Protein AF-A0A957BSN8-F1 (afdb_monomer)

Secondary structure (DSSP, 8-state):
-----PPPPHHHHHHHHHS--PPPPTTTS----SHHHHHHHHHHHHHHHHHHHHHHHHH-

Mean predicted aligned error: 15.09 Å

pLDDT: mean 79.43, std 12.71, range [50.34, 97.12]

Structure (mmCIF, N/CA/C/O backbone):
data_AF-A0A957BSN8-F1
#
_entry.id   AF-A0A957BSN8-F1
#
loop_
_atom_site.group_PDB
_atom_site.id
_atom_site.type_symbol
_atom_site.label_atom_id
_atom_site.label_alt_id
_atom_site.label_comp_id
_atom_site.label_asym_id
_atom_site.label_entity_id
_atom_site.label_seq_id
_atom_site.pdbx_PDB_ins_code
_atom_site.Cartn_x
_atom_site.Cartn_y
_atom_site.Cartn_z
_atom_site.occupancy
_atom_site.B_iso_or_equiv
_atom_site.auth_seq_id
_atom_site.auth_comp_id
_atom_site.auth_asym_id
_atom_site.auth_atom_id
_atom_site.pdbx_PDB_model_num
ATOM 1 N N . MET A 1 1 ? -41.153 -8.681 27.873 1.00 50.34 1 MET A N 1
ATOM 2 C CA . MET A 1 1 ? -40.739 -7.664 28.861 1.00 50.34 1 MET A CA 1
ATOM 3 C C . MET A 1 1 ? -40.169 -6.485 28.088 1.00 50.34 1 MET A C 1
ATOM 5 O O . MET A 1 1 ? -39.282 -6.731 27.273 1.00 50.34 1 MET A O 1
ATOM 9 N N . PRO A 1 2 ? -40.706 -5.263 28.233 1.00 62.44 2 PRO A N 1
ATOM 10 C CA . PRO A 1 2 ? -40.116 -4.082 27.610 1.00 62.44 2 PRO A CA 1
ATOM 11 C C . PRO A 1 2 ? -38.709 -3.900 28.188 1.00 62.44 2 PRO A C 1
ATOM 13 O O . PRO A 1 2 ? -38.538 -3.965 29.402 1.00 62.44 2 PRO A O 1
ATOM 16 N N . ARG A 1 3 ? -37.690 -3.745 27.338 1.00 64.25 3 ARG A N 1
ATOM 17 C CA . ARG A 1 3 ? -36.351 -3.368 27.804 1.00 64.25 3 ARG A CA 1
ATOM 18 C C . ARG A 1 3 ? -36.401 -1.877 28.111 1.00 64.25 3 ARG A C 1
ATOM 20 O O . ARG A 1 3 ? -36.250 -1.071 27.199 1.00 64.25 3 ARG A O 1
ATOM 27 N N . GLU A 1 4 ? -36.674 -1.524 29.361 1.00 69.88 4 GLU A N 1
ATOM 28 C CA . GLU A 1 4 ? -36.393 -0.177 29.854 1.00 69.88 4 GLU A CA 1
ATOM 29 C C . GLU A 1 4 ? -34.895 0.068 29.678 1.00 69.88 4 GLU A C 1
ATOM 31 O O . GLU A 1 4 ? -34.053 -0.562 30.319 1.00 69.88 4 GLU A O 1
ATOM 36 N N . VAL A 1 5 ? -34.566 0.918 28.707 1.00 75.25 5 VAL A N 1
ATOM 37 C CA . VAL A 1 5 ? -33.202 1.379 28.483 1.00 75.25 5 VAL A CA 1
ATOM 38 C C . VAL A 1 5 ? -32.918 2.364 29.604 1.00 75.25 5 VAL A C 1
ATOM 40 O O . VAL A 1 5 ? -33.443 3.475 29.607 1.00 75.25 5 VAL A O 1
ATOM 43 N N . LEU A 1 6 ? -32.144 1.922 30.593 1.00 76.19 6 LEU A N 1
ATOM 44 C CA . LEU A 1 6 ? -31.655 2.806 31.641 1.00 76.19 6 LEU A CA 1
ATOM 45 C C . LEU A 1 6 ? -30.841 3.942 31.000 1.00 76.19 6 LEU A C 1
ATOM 47 O O . LEU A 1 6 ? -30.112 3.693 30.032 1.00 76.19 6 LEU A O 1
ATOM 51 N N . PRO A 1 7 ? -30.964 5.179 31.511 1.00 78.62 7 PRO A N 1
ATOM 52 C CA . PRO A 1 7 ? -30.138 6.278 31.043 1.00 78.62 7 PRO A CA 1
ATOM 53 C C . PRO A 1 7 ? -28.655 5.940 31.275 1.00 78.62 7 PRO A C 1
ATOM 55 O O . PRO A 1 7 ? -28.325 5.317 32.289 1.00 78.62 7 PRO A O 1
ATOM 58 N N . PRO A 1 8 ? -27.765 6.305 30.339 1.00 75.31 8 PRO A N 1
ATOM 59 C CA . PRO A 1 8 ? -26.339 6.061 30.492 1.00 75.31 8 PRO A CA 1
ATOM 60 C C . PRO A 1 8 ? -25.799 6.829 31.701 1.00 75.31 8 PRO A C 1
ATOM 62 O O . PRO A 1 8 ? -26.170 7.977 31.944 1.00 75.31 8 PRO A O 1
ATOM 65 N N . ASP A 1 9 ? -24.933 6.168 32.463 1.00 85.12 9 ASP A N 1
ATOM 66 C CA . ASP A 1 9 ? -24.285 6.754 33.631 1.00 85.12 9 ASP A CA 1
ATOM 67 C C . ASP A 1 9 ? -23.244 7.802 33.177 1.00 85.12 9 ASP A C 1
ATOM 69 O O . ASP A 1 9 ? -22.292 7.448 32.464 1.00 85.12 9 ASP A O 1
ATOM 73 N N . PRO A 1 10 ? -23.400 9.086 33.555 1.00 82.44 10 PRO A N 1
ATOM 74 C CA . PRO A 1 10 ? -22.489 10.150 33.139 1.00 82.44 10 PRO A CA 1
ATOM 75 C C . PRO A 1 10 ? -21.058 9.944 33.656 1.00 82.4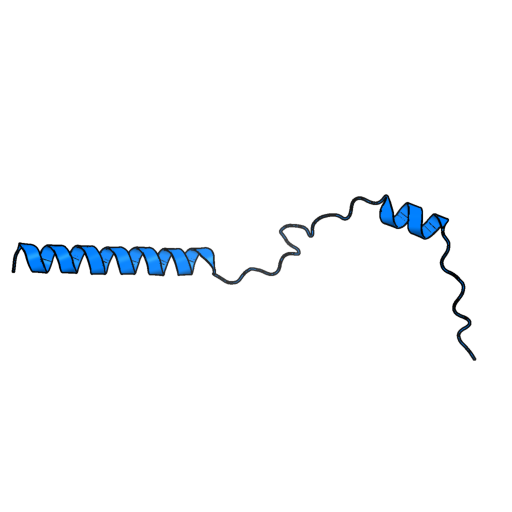4 10 PRO A C 1
ATOM 77 O O . PRO A 1 10 ? -20.103 10.331 32.972 1.00 82.44 10 PRO A O 1
ATOM 80 N N . ASP A 1 11 ? -20.885 9.298 34.812 1.00 84.31 11 ASP A N 1
ATOM 81 C CA . ASP A 1 11 ? -19.561 9.027 35.377 1.00 84.31 11 ASP A CA 1
ATOM 82 C C . ASP A 1 11 ? -18.843 7.938 34.576 1.00 84.31 11 ASP A C 1
ATOM 84 O O . ASP A 1 11 ? -17.637 8.029 34.314 1.00 84.31 11 ASP A O 1
ATOM 88 N N . ALA A 1 12 ? -19.592 6.937 34.107 1.00 81.44 12 ALA A N 1
ATOM 89 C CA . ALA A 1 12 ? -19.071 5.896 33.231 1.00 81.44 12 ALA A CA 1
ATOM 90 C C . ALA A 1 12 ? -18.645 6.463 31.866 1.00 81.44 12 ALA A C 1
ATOM 92 O O . ALA A 1 12 ? -17.597 6.080 31.337 1.00 81.44 12 ALA A O 1
ATOM 93 N N . GLU A 1 13 ? -19.402 7.413 31.305 1.00 82.00 13 GLU A N 1
ATOM 94 C CA . GLU A 1 13 ? -19.024 8.087 30.057 1.00 82.00 13 GLU A CA 1
ATOM 95 C C . GLU A 1 13 ? -17.752 8.929 30.207 1.00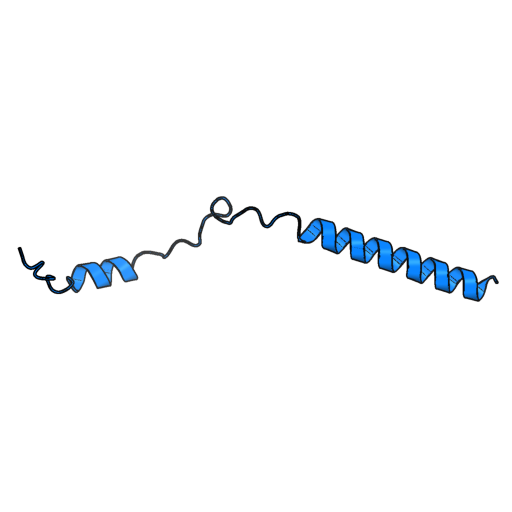 82.00 13 GLU A C 1
ATOM 97 O O . GLU A 1 13 ? -16.872 8.889 29.338 1.00 82.00 13 GLU A O 1
ATOM 102 N N . ALA A 1 14 ? -17.633 9.679 31.305 1.00 83.38 14 ALA A N 1
ATOM 103 C CA . ALA A 1 14 ? -16.453 10.488 31.587 1.00 83.38 14 ALA A CA 1
ATOM 104 C C . ALA A 1 14 ? -15.202 9.610 31.742 1.00 83.38 14 ALA A C 1
ATOM 106 O O . ALA A 1 14 ? -14.160 9.897 31.141 1.00 83.38 14 ALA A O 1
ATOM 107 N N . GLN A 1 15 ? -15.320 8.496 32.470 1.00 84.88 15 GLN A N 1
ATOM 108 C CA . GLN A 1 15 ? -14.241 7.519 32.607 1.00 84.88 15 GLN A CA 1
ATOM 109 C C . GLN A 1 15 ? -13.870 6.905 31.257 1.00 84.88 15 GLN A C 1
ATOM 111 O O . GLN A 1 15 ? -12.691 6.897 30.904 1.00 84.88 15 GLN A O 1
ATOM 116 N N . TRP A 1 16 ? -14.850 6.475 30.458 1.00 79.62 16 TRP A N 1
ATOM 117 C CA . TRP A 1 16 ? -14.602 5.899 29.136 1.00 79.62 16 TRP A CA 1
ATOM 118 C C . TRP A 1 16 ? -13.846 6.855 28.207 1.00 79.62 16 TRP A C 1
ATOM 120 O O . TRP A 1 16 ? -12.9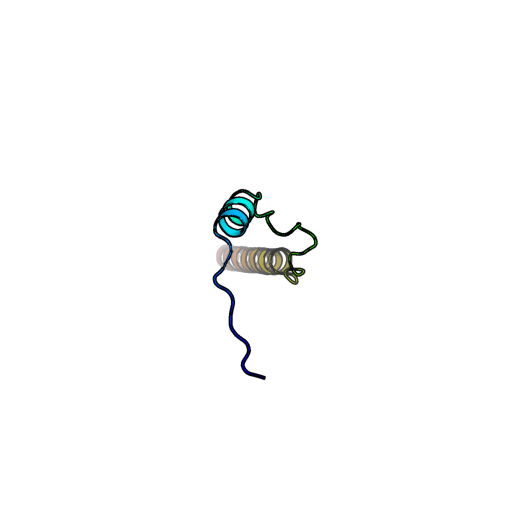01 6.447 27.531 1.00 79.62 16 TRP A O 1
ATOM 130 N N . ARG A 1 17 ? -14.212 8.142 28.202 1.00 80.38 17 ARG A N 1
ATOM 131 C CA . ARG A 1 17 ? -13.515 9.168 27.407 1.00 80.38 17 ARG A CA 1
ATOM 132 C C . ARG A 1 17 ? -12.114 9.481 27.929 1.00 80.38 17 ARG A C 1
ATOM 134 O O . A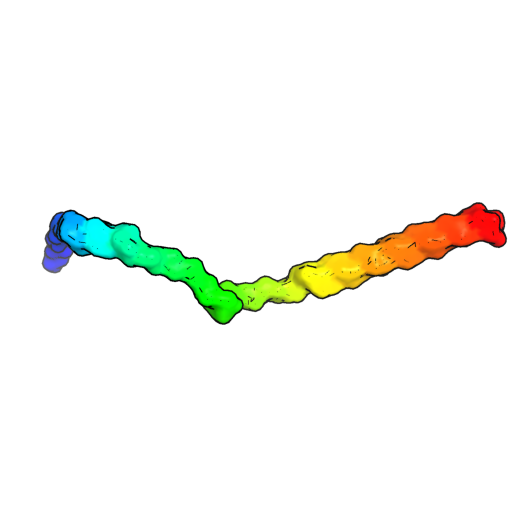RG A 1 17 ? -11.260 9.879 27.142 1.00 80.38 17 ARG A O 1
ATOM 141 N N . SER A 1 18 ? -11.881 9.322 29.231 1.00 82.69 18 SER A N 1
ATOM 142 C CA . SER A 1 18 ? -10.569 9.552 29.850 1.00 82.69 18 SER A CA 1
ATOM 143 C C . SER A 1 18 ? -9.557 8.441 29.557 1.00 82.69 18 SER A C 1
ATOM 145 O O . SER A 1 18 ? -8.346 8.664 29.640 1.00 82.69 18 SER A O 1
ATOM 147 N N . LEU A 1 19 ? -10.028 7.246 29.188 1.00 81.50 19 LEU A N 1
ATOM 148 C CA . LEU A 1 19 ? -9.154 6.153 28.788 1.00 81.50 19 LEU A CA 1
ATOM 149 C C . LEU A 1 19 ? -8.423 6.536 27.499 1.00 81.50 19 LEU A C 1
ATOM 151 O O . LEU A 1 19 ? -9.028 6.969 26.518 1.00 81.50 19 LEU A O 1
ATOM 155 N N . LYS A 1 20 ? -7.100 6.326 27.472 1.00 74.56 20 LYS A N 1
ATOM 156 C CA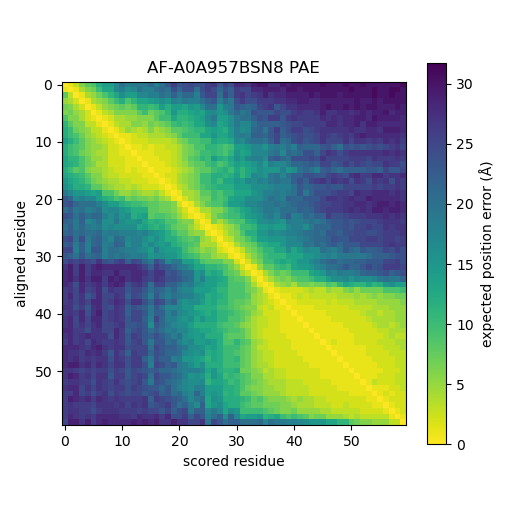 . LYS A 1 20 ? -6.329 6.394 26.227 1.00 74.56 20 LYS A CA 1
ATOM 157 C C . LYS A 1 20 ? -6.925 5.381 25.257 1.00 74.56 20 LYS A C 1
ATOM 159 O O . LYS A 1 20 ? -6.703 4.179 25.413 1.00 74.56 20 LYS A O 1
ATOM 164 N N . GLN A 1 21 ? -7.652 5.872 24.255 1.00 71.75 21 GLN A N 1
ATOM 165 C CA . GLN A 1 21 ? -8.066 5.070 23.113 1.00 71.75 21 GLN A CA 1
ATOM 166 C C . GLN A 1 21 ? -6.795 4.561 22.439 1.00 71.75 21 GLN A C 1
ATOM 168 O O . GLN A 1 21 ? -6.097 5.278 21.724 1.00 71.75 21 GLN A O 1
ATOM 173 N N . THR A 1 22 ? -6.424 3.339 22.800 1.00 69.69 22 THR A N 1
ATOM 174 C CA . THR A 1 22 ? -5.194 2.714 22.348 1.00 69.69 22 THR A CA 1
ATOM 175 C C . THR A 1 22 ? -5.332 2.519 20.850 1.00 69.69 22 THR A C 1
ATOM 177 O O . THR A 1 22 ? -6.243 1.832 20.392 1.00 69.69 22 THR A O 1
ATOM 180 N N . THR A 1 23 ? -4.446 3.156 20.082 1.00 66.56 23 THR A N 1
ATOM 181 C CA . THR A 1 23 ? -4.280 2.861 18.660 1.00 66.56 23 THR A CA 1
ATOM 182 C C . THR A 1 23 ? -4.190 1.342 18.512 1.00 66.56 23 THR A C 1
ATOM 184 O O . THR A 1 23 ? -3.425 0.732 19.269 1.00 66.56 23 THR A O 1
ATOM 187 N N . PRO A 1 24 ? -4.959 0.711 17.602 1.00 66.19 24 PRO A N 1
ATOM 188 C CA . PRO A 1 24 ? -4.890 -0.731 17.421 1.00 66.19 24 PRO A CA 1
ATOM 189 C C . PRO A 1 24 ? -3.428 -1.137 17.253 1.00 66.19 24 PRO A C 1
ATOM 191 O O . PRO A 1 24 ? -2.663 -0.484 16.538 1.00 66.19 24 PRO A O 1
ATOM 194 N N . SER A 1 25 ? -3.021 -2.174 17.987 1.00 65.38 25 SER A N 1
ATOM 195 C CA . SER A 1 25 ? -1.645 -2.653 17.943 1.00 65.38 25 SER A CA 1
ATOM 196 C C . SER A 1 25 ? -1.258 -2.954 16.491 1.00 65.38 25 SER A C 1
ATOM 198 O O . SER A 1 25 ? -2.101 -3.338 15.680 1.00 65.38 25 SER A O 1
ATOM 200 N N . LYS A 1 26 ? 0.029 -2.839 16.143 1.00 61.50 26 LYS A N 1
ATOM 201 C CA . LYS A 1 26 ? 0.524 -3.193 14.794 1.00 61.50 26 LYS A CA 1
ATOM 202 C C . LYS A 1 26 ? 0.202 -4.646 14.384 1.00 61.50 26 LYS A C 1
ATOM 204 O O . LYS A 1 26 ? 0.367 -5.003 13.227 1.00 61.50 26 LYS A O 1
ATOM 209 N N . HIS A 1 27 ? -0.215 -5.485 15.337 1.00 61.31 27 HIS A N 1
ATOM 210 C CA . HIS A 1 27 ? -0.699 -6.853 15.126 1.00 61.31 27 HIS A CA 1
ATOM 211 C C . HIS A 1 27 ? -2.220 -6.952 14.911 1.00 61.31 27 HIS A C 1
ATOM 213 O O . HIS A 1 27 ? -2.682 -7.945 14.365 1.00 61.31 27 HIS A O 1
ATOM 219 N N . ALA A 1 28 ? -2.997 -5.956 15.345 1.00 65.88 28 ALA A N 1
ATOM 220 C CA . ALA A 1 28 ? -4.440 -5.868 15.122 1.00 65.88 28 ALA A CA 1
ATOM 221 C C . ALA A 1 28 ? -4.787 -5.186 13.790 1.00 65.88 28 ALA A C 1
ATOM 223 O O . ALA A 1 28 ? -5.913 -5.306 13.309 1.00 65.88 28 ALA A O 1
ATOM 224 N N . THR A 1 29 ? -3.834 -4.477 13.175 1.00 64.94 29 THR A N 1
ATOM 225 C CA . THR A 1 29 ? -3.983 -4.043 11.786 1.00 64.94 29 THR A CA 1
ATOM 226 C C . THR A 1 29 ? -3.978 -5.274 10.883 1.00 64.94 29 THR A C 1
ATOM 228 O O . THR A 1 29 ? -3.011 -6.041 10.947 1.00 64.94 29 THR A O 1
ATOM 231 N N . PRO A 1 30 ? -5.015 -5.478 10.046 1.00 69.19 30 PRO A N 1
ATOM 232 C CA . PRO A 1 30 ? -5.018 -6.583 9.101 1.00 69.19 30 PRO A CA 1
ATOM 233 C C . PRO A 1 30 ? -3.744 -6.497 8.259 1.00 69.19 30 PRO A C 1
ATOM 235 O O . PRO A 1 30 ? -3.306 -5.380 7.952 1.00 69.19 30 PRO A O 1
ATOM 238 N N . PRO A 1 31 ? -3.122 -7.635 7.903 1.00 66.94 31 PRO A N 1
ATOM 239 C CA . PRO A 1 31 ? -1.974 -7.622 7.018 1.00 66.94 31 PRO A CA 1
ATOM 240 C C . PRO A 1 31 ? -2.414 -6.897 5.751 1.00 66.94 31 PRO A C 1
ATOM 242 O O . PRO A 1 31 ? -3.238 -7.406 4.992 1.00 66.94 31 PRO A O 1
ATOM 245 N N . ILE A 1 32 ? -1.917 -5.673 5.561 1.00 64.94 32 ILE A N 1
ATOM 246 C CA . ILE A 1 32 ? -2.113 -4.917 4.331 1.00 64.94 32 ILE A CA 1
ATOM 247 C C . ILE A 1 32 ? -1.339 -5.716 3.295 1.00 64.94 32 ILE A C 1
ATOM 249 O O . ILE A 1 32 ? -0.119 -5.615 3.170 1.00 64.94 32 ILE A O 1
ATOM 253 N N . MET A 1 33 ? -2.061 -6.633 2.671 1.00 58.81 33 MET A N 1
ATOM 254 C CA . MET A 1 33 ? -1.571 -7.641 1.762 1.00 58.81 33 MET A CA 1
ATOM 255 C C . MET A 1 33 ? -0.731 -6.936 0.688 1.00 58.81 33 MET A C 1
ATOM 257 O O . MET A 1 33 ? -1.244 -6.171 -0.118 1.00 58.81 33 MET A O 1
ATOM 261 N N . GLY A 1 34 ? 0.591 -7.112 0.746 1.00 56.97 34 GLY A N 1
ATOM 262 C CA . GLY A 1 34 ? 1.521 -6.878 -0.365 1.00 56.97 34 GLY A CA 1
ATOM 263 C C . GLY A 1 34 ? 1.700 -5.457 -0.923 1.00 56.97 34 GLY A C 1
ATOM 264 O O . GLY A 1 34 ? 2.470 -5.312 -1.871 1.00 56.97 34 GLY A O 1
ATOM 265 N N . GLY A 1 35 ? 1.065 -4.417 -0.375 1.00 63.34 35 GLY A N 1
ATOM 266 C CA . GLY A 1 35 ? 0.986 -3.102 -1.032 1.00 63.34 35 GLY A CA 1
ATOM 267 C C . GLY A 1 35 ? 2.339 -2.459 -1.366 1.00 63.34 35 GLY A C 1
ATOM 268 O O . GLY A 1 35 ? 2.559 -2.036 -2.497 1.00 63.34 35 GLY A O 1
ATOM 269 N N . SER A 1 36 ? 3.289 -2.421 -0.425 1.00 68.50 36 SER A N 1
ATOM 270 C CA . SER A 1 36 ? 4.534 -1.666 -0.650 1.00 68.50 36 SER A CA 1
ATOM 271 C C . SER A 1 36 ? 5.522 -2.372 -1.582 1.00 68.50 36 SER A C 1
ATOM 273 O O . SER A 1 36 ? 6.124 -1.725 -2.436 1.00 68.50 36 SER A O 1
ATOM 275 N N . ARG A 1 37 ? 5.687 -3.697 -1.462 1.00 75.19 37 ARG A N 1
ATOM 276 C CA . ARG A 1 37 ? 6.662 -4.456 -2.271 1.00 75.19 37 ARG A CA 1
ATOM 277 C C . ARG A 1 37 ? 6.217 -4.576 -3.728 1.00 75.19 37 ARG A C 1
ATOM 279 O O . ARG A 1 37 ? 7.055 -4.512 -4.626 1.00 75.19 37 ARG A O 1
ATOM 286 N N . TRP A 1 38 ? 4.913 -4.705 -3.968 1.00 81.25 38 TRP A N 1
ATOM 287 C CA . TRP A 1 38 ? 4.362 -4.744 -5.320 1.00 81.25 38 TRP A CA 1
ATOM 288 C C . TRP A 1 38 ? 4.473 -3.382 -6.020 1.00 81.25 38 TRP A C 1
ATOM 290 O O . TRP A 1 38 ? 4.962 -3.324 -7.146 1.00 81.25 38 TRP A O 1
ATOM 300 N N . LEU A 1 39 ? 4.156 -2.281 -5.323 1.00 84.00 39 LEU A N 1
ATOM 301 C CA . LEU A 1 39 ? 4.372 -0.924 -5.844 1.00 84.00 39 LEU A CA 1
ATOM 302 C C . LEU A 1 39 ? 5.841 -0.667 -6.203 1.00 84.00 39 LEU A C 1
ATOM 304 O O . LEU A 1 39 ? 6.131 -0.165 -7.287 1.00 84.00 39 LEU A O 1
ATOM 308 N N . TRP A 1 40 ? 6.771 -1.059 -5.329 1.00 86.25 40 TRP A N 1
ATOM 309 C CA . TRP A 1 40 ? 8.205 -0.954 -5.610 1.00 86.25 40 TRP A CA 1
ATOM 310 C C . TRP A 1 40 ? 8.622 -1.748 -6.849 1.00 86.25 40 TRP A C 1
ATOM 312 O O . TRP A 1 40 ? 9.417 -1.263 -7.651 1.00 86.25 40 TRP A O 1
ATOM 322 N N . SER A 1 41 ? 8.053 -2.938 -7.041 1.00 88.12 41 SER A N 1
ATOM 323 C CA . SER A 1 41 ? 8.341 -3.769 -8.213 1.00 88.12 41 SER A CA 1
ATOM 324 C C . SER A 1 41 ? 7.872 -3.098 -9.508 1.00 88.12 41 SER A C 1
ATOM 326 O O . SER A 1 41 ? 8.618 -3.072 -10.483 1.00 88.12 41 SER A O 1
ATOM 328 N N . ILE A 1 42 ? 6.683 -2.485 -9.510 1.00 91.50 42 ILE A N 1
ATOM 329 C CA . ILE A 1 42 ? 6.161 -1.745 -10.671 1.00 91.50 42 ILE A CA 1
ATOM 330 C C . ILE A 1 42 ? 7.043 -0.539 -11.000 1.00 91.50 42 ILE A C 1
ATOM 332 O O . ILE A 1 42 ? 7.364 -0.321 -12.168 1.00 91.50 42 ILE A O 1
ATOM 336 N N . LEU A 1 43 ? 7.466 0.221 -9.985 1.00 94.38 43 LEU A N 1
ATOM 337 C CA . LEU A 1 43 ? 8.334 1.386 -10.180 1.00 94.38 43 LEU A CA 1
ATOM 338 C C . LEU A 1 43 ? 9.682 0.996 -10.800 1.00 94.38 43 LEU A C 1
ATOM 340 O O . LEU A 1 43 ? 10.135 1.649 -11.739 1.00 94.38 43 LEU A O 1
ATOM 344 N N . ILE A 1 44 ? 10.297 -0.087 -10.318 1.00 95.88 44 ILE A N 1
ATOM 345 C CA . ILE A 1 44 ? 11.574 -0.584 -10.851 1.00 95.88 44 ILE A CA 1
ATOM 346 C C . ILE A 1 44 ? 11.414 -1.036 -12.306 1.00 95.88 44 ILE A C 1
ATOM 348 O O . ILE A 1 44 ? 12.222 -0.661 -13.155 1.00 95.88 44 ILE A O 1
ATOM 352 N N . ILE A 1 45 ? 10.364 -1.802 -12.615 1.00 96.31 45 ILE A N 1
ATOM 353 C CA . ILE A 1 45 ? 10.104 -2.268 -13.984 1.00 96.31 45 ILE A CA 1
ATOM 354 C C . ILE A 1 45 ? 9.890 -1.073 -14.922 1.00 96.31 45 ILE A C 1
ATOM 356 O O . ILE A 1 45 ? 10.500 -1.018 -15.991 1.00 96.31 45 ILE A O 1
ATOM 360 N N . GLY A 1 46 ? 9.083 -0.090 -14.511 1.00 96.44 46 GLY A N 1
A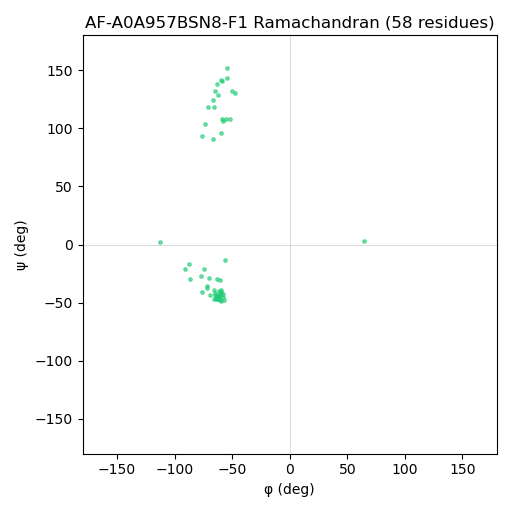TOM 361 C CA . GLY A 1 46 ? 8.851 1.126 -15.292 1.00 96.44 46 GLY A CA 1
ATOM 362 C C . GLY A 1 46 ? 10.137 1.911 -15.562 1.00 96.44 46 GLY A C 1
ATOM 363 O O . GLY A 1 46 ? 10.365 2.359 -16.689 1.00 96.44 46 GLY A O 1
ATOM 364 N N . LEU A 1 47 ? 11.019 2.017 -14.563 1.00 97.00 47 LEU A N 1
ATOM 365 C CA . LEU A 1 47 ? 12.321 2.666 -14.714 1.00 97.00 47 LEU A CA 1
ATOM 366 C C . LEU A 1 47 ? 13.194 1.943 -15.751 1.00 97.00 47 LEU A C 1
ATOM 368 O O . LEU A 1 47 ? 13.742 2.592 -16.640 1.00 97.00 47 LEU A O 1
ATOM 372 N N . ILE A 1 48 ? 13.282 0.611 -15.677 1.00 97.12 48 ILE A N 1
ATOM 373 C CA . ILE A 1 48 ? 14.084 -0.201 -16.607 1.00 97.12 48 ILE A CA 1
ATOM 374 C C . ILE A 1 48 ? 13.600 -0.012 -18.048 1.00 97.12 48 ILE A C 1
ATOM 376 O O . ILE A 1 48 ? 14.410 0.262 -18.933 1.00 97.12 48 ILE A O 1
ATOM 380 N N . VAL A 1 49 ? 12.288 -0.108 -18.286 1.00 97.00 49 VAL A N 1
AT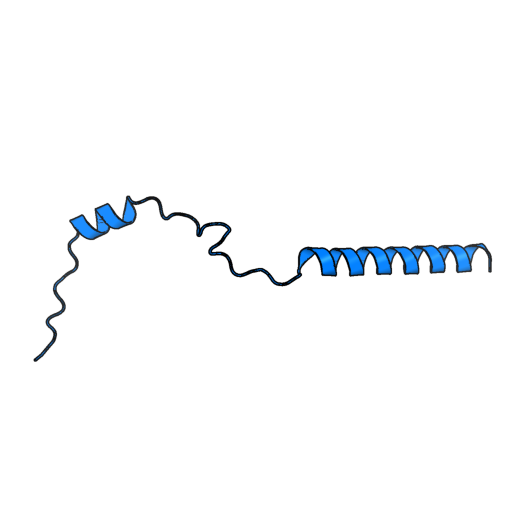OM 381 C CA . VAL A 1 49 ? 11.703 0.070 -19.626 1.00 97.00 49 VAL A CA 1
ATOM 382 C C . VAL A 1 49 ? 12.001 1.465 -20.177 1.00 97.00 49 VAL A C 1
ATOM 384 O O . VAL A 1 49 ? 12.368 1.606 -21.343 1.00 97.00 49 VAL A O 1
ATOM 387 N N . THR A 1 50 ? 11.897 2.492 -19.333 1.00 96.50 50 THR A N 1
ATOM 388 C CA . THR A 1 50 ? 12.169 3.880 -19.730 1.00 96.50 50 THR A CA 1
ATOM 389 C C . THR A 1 50 ? 13.632 4.069 -20.128 1.00 96.50 50 THR A C 1
ATOM 391 O O . THR A 1 50 ? 13.916 4.634 -21.184 1.00 96.50 50 THR A O 1
ATOM 394 N N . VAL A 1 51 ? 14.567 3.555 -19.323 1.00 96.38 51 VAL A N 1
ATOM 395 C CA . VAL A 1 51 ? 16.007 3.637 -19.610 1.00 96.38 51 VAL A CA 1
ATOM 396 C C . VAL A 1 51 ? 16.347 2.891 -20.897 1.00 96.38 51 VAL A C 1
ATOM 398 O O . VAL A 1 51 ? 17.02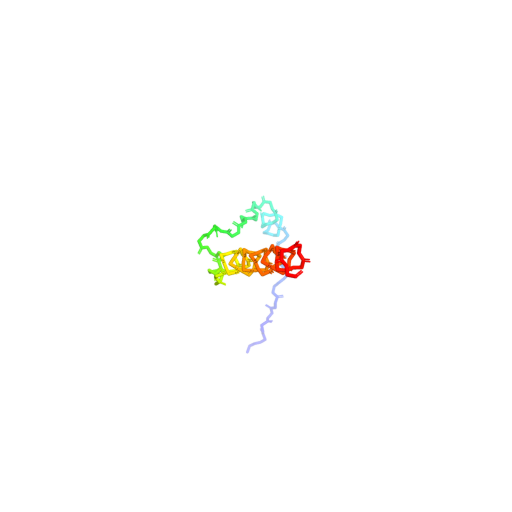7 3.450 -21.755 1.00 96.38 51 VAL A O 1
ATOM 401 N N . LEU A 1 52 ? 15.835 1.669 -21.075 1.00 96.06 52 LEU A N 1
ATOM 402 C CA . LEU A 1 52 ? 16.053 0.894 -22.298 1.00 96.06 52 LEU A CA 1
ATOM 403 C C . LEU A 1 52 ? 15.529 1.630 -23.534 1.00 96.06 52 LEU A C 1
ATOM 405 O O . LEU A 1 52 ? 16.241 1.715 -24.528 1.00 96.06 52 LEU A O 1
ATOM 409 N N . GLY A 1 53 ? 14.337 2.228 -23.462 1.00 95.94 53 GLY A N 1
ATOM 410 C CA . GLY A 1 53 ? 13.778 3.004 -24.570 1.00 95.94 53 GLY A CA 1
ATOM 411 C C . GLY A 1 53 ? 14.628 4.222 -24.946 1.00 95.94 53 GLY A C 1
ATOM 412 O O . GLY A 1 53 ? 14.813 4.500 -26.131 1.00 95.94 53 GLY A O 1
ATOM 413 N N . ILE A 1 54 ? 15.182 4.927 -23.955 1.00 95.56 54 ILE A N 1
ATOM 414 C CA . ILE A 1 54 ? 16.094 6.057 -24.188 1.00 95.56 54 ILE A CA 1
ATOM 415 C C . ILE A 1 54 ? 17.390 5.570 -24.841 1.00 95.56 54 ILE A C 1
ATOM 417 O O . ILE A 1 54 ? 17.820 6.140 -25.839 1.00 95.56 54 ILE A O 1
ATOM 421 N N . VAL A 1 55 ? 17.990 4.495 -24.325 1.00 94.88 55 VAL A N 1
ATOM 422 C CA . VAL A 1 55 ? 19.216 3.908 -24.888 1.00 94.88 55 VAL A CA 1
ATOM 423 C C . VAL A 1 55 ? 18.979 3.455 -26.330 1.00 94.88 55 VAL A C 1
ATOM 425 O O . VAL A 1 55 ? 19.734 3.835 -27.219 1.00 94.88 55 VAL A O 1
ATOM 428 N N . SER A 1 56 ? 17.892 2.736 -26.608 1.00 92.56 56 SER A N 1
ATOM 429 C CA . SER A 1 56 ? 17.549 2.313 -27.971 1.00 92.56 56 SER A CA 1
ATOM 430 C C . SER A 1 56 ? 17.326 3.484 -28.932 1.00 92.56 56 SER A C 1
ATOM 432 O O . SER A 1 56 ? 17.602 3.342 -30.114 1.00 92.56 56 SER A O 1
ATOM 434 N N . ARG A 1 57 ? 16.852 4.639 -28.450 1.00 92.00 57 ARG A N 1
ATOM 435 C CA . ARG A 1 57 ? 16.709 5.867 -29.255 1.00 92.00 57 ARG A CA 1
ATOM 436 C C . ARG A 1 57 ? 18.029 6.599 -29.498 1.00 92.00 57 ARG A C 1
ATOM 438 O O . ARG A 1 57 ? 18.120 7.342 -30.464 1.00 92.00 57 ARG A O 1
ATOM 445 N N . LEU A 1 58 ? 19.000 6.458 -28.599 1.00 89.94 58 LEU A N 1
ATOM 446 C CA . LEU A 1 58 ? 20.300 7.129 -28.690 1.00 89.94 58 LEU A CA 1
ATOM 447 C C . LEU A 1 58 ? 21.319 6.337 -29.517 1.00 89.94 58 LEU A C 1
ATOM 449 O O . LEU A 1 58 ? 22.214 6.935 -30.105 1.00 89.94 58 LEU A O 1
ATOM 453 N N . PHE A 1 59 ? 21.199 5.009 -29.526 1.00 87.75 59 PHE A N 1
ATOM 454 C CA . PHE A 1 59 ? 22.129 4.093 -30.196 1.00 87.75 59 PHE A CA 1
ATOM 455 C C . PHE A 1 59 ? 21.517 3.356 -31.399 1.00 87.75 59 PHE A C 1
ATOM 457 O O . PHE A 1 59 ? 22.184 2.498 -31.977 1.00 87.75 59 PHE A O 1
ATOM 4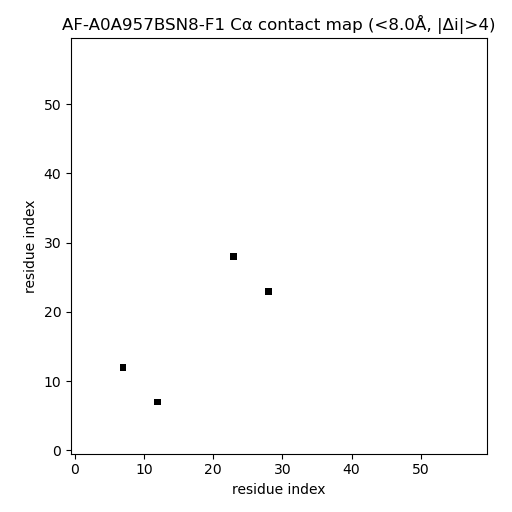64 N N . GLY A 1 60 ? 20.259 3.647 -31.735 1.00 71.31 60 GLY A N 1
ATOM 465 C CA . GLY A 1 60 ? 19.536 3.098 -32.886 1.00 71.31 60 GLY A CA 1
ATOM 466 C C . GLY A 1 60 ? 19.386 4.092 -34.025 1.00 71.31 60 GLY A C 1
ATOM 467 O O . GLY A 1 60 ? 19.515 5.310 -33.771 1.00 71.31 60 GLY A O 1
#

Solvent-accessible surface area (backbone atoms only — not comparable to full-atom values): 3912 Å² total; per-residue (Å²): 130,85,80,80,77,73,79,81,59,68,68,59,52,53,52,60,70,68,48,81,81,71,74,75,50,87,80,69,48,73,82,73,74,62,60,68,67,52,52,51,49,52,53,52,52,55,50,52,55,51,52,51,53,52,48,52,63,74,78,97

Radius of gyration: 28.06 Å; Cα contacts (8 Å, |Δi|>4): 2; chains: 1; bounding box: 63×18×68 Å

Sequence (60 aa):
MPREVLPPDPDAEAQWRSLKQTTPSKHATPPIMGGSRWLWSILIIGLIVTVLGIVSRLFG

Foldseek 3Di:
DDPPPPDDDPVVVVVVVPDPPDDPPPVNPDPPPPPPVVVVVVVVVVVVVVVVVVVVVVVD